Protein AF-A0A3M1NGD9-F1 (afdb_monomer_lite)

Sequence (42 aa):
MKYYHQTQPTKIPTTDGKIIEEHLGLASSGHGEFSVAHMIAP

Foldseek 3Di:
DDDDDQDAFDWDADPVGWTKGWRDECVNDNHPPDTDIDTDDD

Structure (mmCIF, N/CA/C/O backbone):
data_AF-A0A3M1NGD9-F1
#
_entry.id   AF-A0A3M1NGD9-F1
#
loop_
_atom_site.group_PDB
_atom_site.id
_atom_site.type_symbol
_atom_site.label_atom_id
_atom_site.label_alt_id
_atom_site.label_comp_id
_atom_site.label_asym_id
_atom_site.label_entity_id
_atom_site.label_seq_id
_atom_site.pdbx_PDB_ins_code
_atom_site.Cartn_x
_atom_site.Cartn_y
_atom_site.Cartn_z
_atom_site.occupancy
_atom_site.B_iso_or_equiv
_atom_site.auth_seq_id
_atom_site.auth_comp_id
_atom_site.auth_asym_id
_atom_site.auth_atom_id
_atom_site.pdbx_PDB_model_num
ATOM 1 N N . MET A 1 1 ? 6.299 -10.589 -24.659 1.00 48.16 1 MET A N 1
ATOM 2 C CA . MET A 1 1 ? 6.152 -9.636 -23.536 1.00 48.16 1 MET A CA 1
ATOM 3 C C . MET A 1 1 ? 5.506 -10.380 -22.379 1.00 48.16 1 MET A C 1
ATOM 5 O O . MET A 1 1 ? 4.519 -11.064 -22.617 1.00 48.16 1 MET A O 1
ATOM 9 N N . LYS A 1 2 ? 6.096 -10.343 -21.178 1.00 83.00 2 LYS A N 1
ATOM 10 C CA . LYS A 1 2 ? 5.560 -11.029 -19.992 1.00 83.00 2 LYS A CA 1
ATOM 11 C C . LYS A 1 2 ? 4.845 -9.991 -19.135 1.00 83.00 2 LYS A C 1
ATOM 13 O O . LYS A 1 2 ? 5.481 -9.054 -18.669 1.00 83.00 2 LYS A O 1
ATOM 18 N N . TYR A 1 3 ? 3.539 -10.145 -18.980 1.00 84.62 3 TYR A N 1
ATOM 19 C CA . TYR A 1 3 ? 2.745 -9.303 -18.093 1.00 84.62 3 TYR A CA 1
ATOM 20 C C . TYR A 1 3 ? 2.740 -9.897 -16.687 1.00 84.62 3 TYR A C 1
ATOM 22 O O . TYR A 1 3 ? 2.839 -11.116 -16.517 1.00 84.62 3 TYR A O 1
ATOM 30 N N . TYR A 1 4 ? 2.623 -9.029 -15.689 1.00 84.25 4 TYR A N 1
ATOM 31 C CA . TYR A 1 4 ? 2.434 -9.414 -14.300 1.00 84.25 4 TYR A CA 1
ATOM 32 C C . TYR A 1 4 ? 1.007 -9.059 -13.893 1.00 84.25 4 TYR A C 1
ATOM 34 O O . TYR A 1 4 ? 0.635 -7.887 -13.873 1.00 84.25 4 TYR A O 1
ATOM 42 N N . HIS A 1 5 ? 0.193 -10.079 -13.624 1.00 90.50 5 HIS A N 1
ATOM 43 C CA . HIS A 1 5 ? -1.163 -9.884 -13.129 1.00 90.50 5 HIS A CA 1
ATOM 44 C C . HIS A 1 5 ? -1.122 -9.785 -11.604 1.00 90.50 5 HIS A C 1
ATOM 46 O O . HIS A 1 5 ? -1.008 -10.795 -10.908 1.00 90.50 5 HIS A O 1
ATOM 52 N N . GLN A 1 6 ? -1.176 -8.556 -11.101 1.00 89.94 6 GLN A N 1
ATOM 53 C CA . GLN A 1 6 ? -1.119 -8.282 -9.674 1.00 89.94 6 GLN A CA 1
ATOM 54 C C . GLN A 1 6 ? -2.510 -8.402 -9.036 1.00 89.94 6 GLN A C 1
ATOM 56 O O . GLN A 1 6 ? -3.366 -7.545 -9.244 1.00 89.94 6 GLN A O 1
ATOM 61 N N . THR A 1 7 ? -2.717 -9.449 -8.235 1.00 94.50 7 THR A N 1
ATOM 62 C CA . THR A 1 7 ? -4.002 -9.775 -7.578 1.00 94.50 7 THR A CA 1
ATOM 63 C C . THR A 1 7 ? -3.936 -9.779 -6.054 1.00 94.50 7 THR A C 1
ATOM 65 O O . THR A 1 7 ? -4.971 -9.916 -5.408 1.00 94.50 7 THR A O 1
ATOM 68 N N . GLN A 1 8 ? -2.743 -9.636 -5.472 1.00 95.56 8 GLN A N 1
ATOM 69 C CA . GLN A 1 8 ? -2.528 -9.716 -4.029 1.00 95.56 8 GLN A CA 1
ATOM 70 C C . GLN A 1 8 ? -1.895 -8.411 -3.535 1.00 95.56 8 GLN A C 1
ATOM 72 O O . GLN A 1 8 ? -0.682 -8.241 -3.658 1.00 95.56 8 GLN A O 1
ATOM 77 N N . PRO A 1 9 ? -2.700 -7.473 -3.010 1.00 96.38 9 PRO A N 1
ATOM 78 C CA . PRO A 1 9 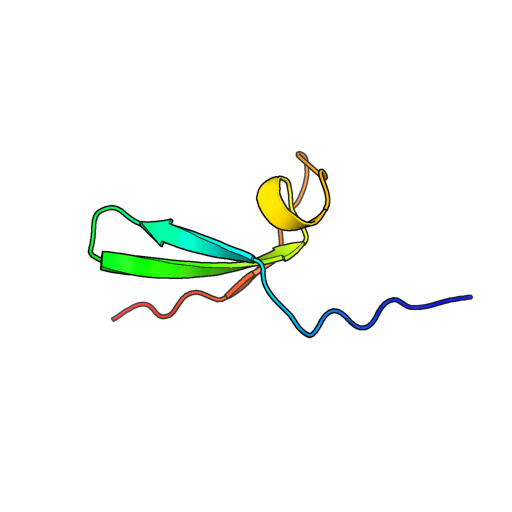? -2.182 -6.205 -2.527 1.00 96.38 9 PRO A CA 1
ATOM 79 C C . PRO A 1 9 ? -1.457 -6.344 -1.185 1.00 96.38 9 PRO A C 1
ATOM 81 O O . PRO A 1 9 ? -1.820 -7.158 -0.330 1.00 96.38 9 PRO A O 1
ATOM 84 N N . THR A 1 10 ? -0.482 -5.467 -0.965 1.00 96.69 10 THR A N 1
ATOM 85 C CA . THR A 1 10 ? 0.089 -5.206 0.355 1.00 96.69 10 THR A CA 1
ATOM 86 C C . THR A 1 10 ? -0.897 -4.372 1.168 1.00 96.69 10 THR A C 1
ATOM 88 O O . THR A 1 10 ? -1.339 -3.310 0.729 1.00 96.69 10 THR A O 1
ATOM 91 N N . LYS A 1 11 ? -1.234 -4.839 2.373 1.00 96.31 11 LYS A N 1
ATOM 92 C CA . LYS A 1 11 ? -2.155 -4.143 3.282 1.00 96.31 11 LYS A CA 1
ATOM 93 C C . LYS A 1 11 ? -1.395 -3.194 4.195 1.00 96.31 11 LYS A C 1
ATOM 95 O O . LYS A 1 11 ? -0.576 -3.633 4.999 1.00 96.31 11 LYS A O 1
ATOM 100 N N . ILE A 1 12 ? -1.703 -1.908 4.088 1.00 95.38 12 ILE A N 1
ATOM 101 C CA . ILE A 1 12 ? -1.076 -0.841 4.866 1.00 95.38 12 ILE A CA 1
ATOM 102 C C . ILE A 1 12 ? -2.149 -0.236 5.786 1.00 95.38 12 ILE A C 1
ATOM 104 O O . ILE A 1 12 ? -3.131 0.315 5.280 1.00 95.38 12 ILE A O 1
ATOM 108 N N . PRO A 1 13 ? -2.019 -0.357 7.120 1.00 94.56 13 PRO A N 1
ATOM 109 C CA . PRO A 1 13 ? -2.991 0.208 8.050 1.00 94.56 13 PRO A CA 1
ATOM 110 C C . PRO A 1 13 ? -2.863 1.733 8.124 1.00 94.56 13 PRO A C 1
ATOM 112 O O . PRO A 1 13 ? -1.758 2.276 8.089 1.00 94.56 13 PRO A O 1
ATOM 115 N N . THR A 1 14 ? -3.993 2.422 8.278 1.00 91.38 14 THR A N 1
ATOM 116 C CA . THR A 1 14 ? -4.043 3.868 8.530 1.00 91.38 14 THR A CA 1
ATOM 117 C C . THR A 1 14 ? -4.439 4.160 9.980 1.00 91.38 14 THR A C 1
ATOM 119 O O . THR A 1 14 ? -4.969 3.308 10.695 1.00 91.38 14 THR A O 1
ATOM 122 N N . THR A 1 15 ? -4.180 5.382 10.446 1.00 94.31 15 THR A N 1
ATOM 123 C CA . THR A 1 15 ? -4.458 5.795 11.835 1.00 94.31 15 THR A CA 1
ATOM 124 C C . THR A 1 15 ? -5.948 5.919 12.154 1.00 94.31 15 THR A C 1
ATOM 126 O O . THR A 1 15 ? -6.332 5.842 13.316 1.00 94.31 15 THR A O 1
ATOM 129 N N . ASP A 1 16 ? -6.792 6.078 11.137 1.00 91.06 16 ASP A N 1
ATOM 130 C CA . ASP A 1 16 ? -8.250 6.160 11.243 1.00 91.06 16 ASP A CA 1
ATOM 131 C C . ASP A 1 16 ? -8.946 4.794 11.075 1.00 91.06 16 ASP A C 1
ATOM 133 O O . ASP A 1 16 ? -10.150 4.734 10.825 1.00 91.06 16 ASP A O 1
ATOM 137 N N . GLY A 1 17 ? -8.192 3.695 11.213 1.00 89.94 17 GLY A N 1
ATOM 138 C CA . GLY A 1 17 ? -8.713 2.325 11.205 1.00 89.94 17 GLY A CA 1
ATOM 139 C C . GLY A 1 17 ? -9.069 1.778 9.821 1.00 89.94 17 GLY A C 1
ATOM 140 O O . GLY A 1 17 ? -9.677 0.711 9.732 1.00 89.94 17 GLY A O 1
ATOM 141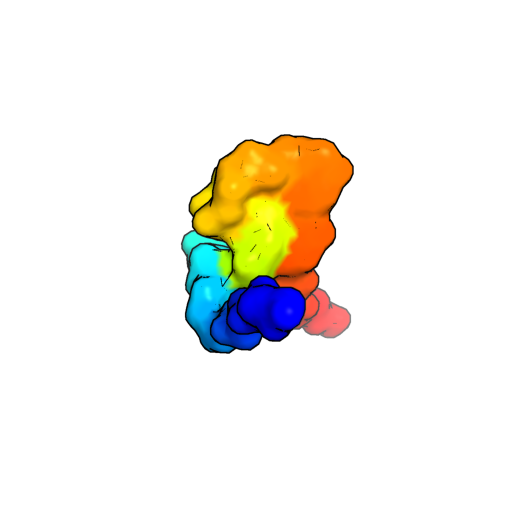 N N . LYS A 1 18 ? -8.704 2.483 8.745 1.00 90.88 18 LYS A N 1
ATOM 142 C CA . LYS A 1 18 ? -8.856 1.999 7.369 1.00 90.88 18 LYS A CA 1
ATOM 143 C C . LYS A 1 18 ? -7.639 1.175 6.942 1.00 90.88 18 LYS A C 1
ATOM 145 O O . LYS A 1 18 ? -6.616 1.090 7.626 1.00 90.88 18 LYS A O 1
ATOM 150 N N . ILE A 1 19 ? -7.777 0.537 5.784 1.00 95.00 19 ILE A N 1
ATOM 151 C CA . ILE A 1 19 ? -6.714 -0.225 5.133 1.00 95.00 19 ILE A CA 1
ATOM 152 C C . ILE A 1 19 ? -6.544 0.320 3.718 1.00 95.00 19 ILE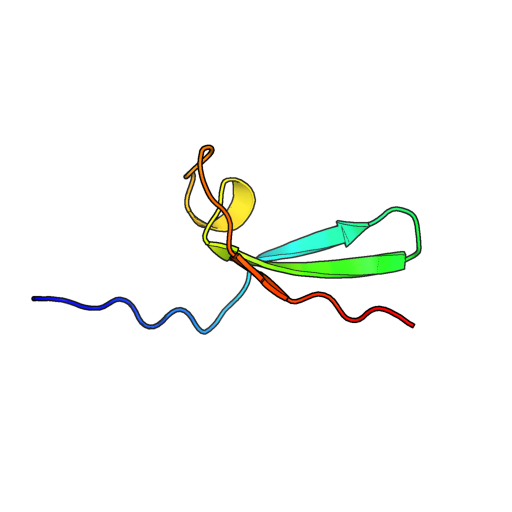 A C 1
ATOM 154 O O . ILE A 1 19 ? -7.521 0.485 2.988 1.00 95.00 19 ILE A O 1
ATOM 158 N N . ILE A 1 20 ? -5.293 0.580 3.347 1.00 95.38 20 ILE A N 1
ATOM 159 C CA . ILE A 1 20 ? -4.877 0.804 1.964 1.00 95.38 20 ILE A CA 1
ATOM 160 C C . ILE A 1 20 ? -4.398 -0.533 1.409 1.00 95.38 20 ILE A C 1
ATOM 162 O O . ILE A 1 20 ? -3.531 -1.179 1.998 1.00 95.38 20 ILE A O 1
ATOM 166 N N . GLU A 1 21 ? -4.954 -0.940 0.277 1.00 97.12 21 GLU A N 1
ATOM 167 C CA . GLU A 1 21 ? -4.567 -2.152 -0.438 1.00 97.12 21 GLU A CA 1
ATOM 168 C C . GLU A 1 21 ? -3.699 -1.770 -1.647 1.00 97.12 21 GLU A C 1
ATOM 170 O O . GLU A 1 21 ? -4.203 -1.490 -2.733 1.00 97.12 21 GLU A O 1
ATOM 175 N N . GLU A 1 22 ? -2.377 -1.702 -1.454 1.00 96.88 22 GLU A N 1
ATOM 176 C CA . GLU A 1 22 ? -1.418 -1.302 -2.493 1.00 96.88 22 GLU A CA 1
ATOM 177 C C . GLU A 1 22 ? -1.052 -2.480 -3.407 1.00 96.88 22 GLU A C 1
ATOM 179 O O . GLU A 1 22 ? -0.532 -3.496 -2.952 1.00 96.88 22 GLU A O 1
ATOM 184 N N . HIS A 1 23 ? -1.269 -2.331 -4.715 1.00 95.94 23 HIS A N 1
ATOM 185 C CA . HIS A 1 23 ? -0.882 -3.321 -5.725 1.00 95.94 23 HIS A CA 1
ATOM 186 C C . HIS A 1 23 ? 0.531 -3.066 -6.272 1.00 95.94 23 HIS A C 1
ATOM 188 O O . HIS A 1 23 ? 1.283 -4.014 -6.517 1.00 95.94 23 HIS A O 1
ATOM 194 N N . LEU A 1 24 ? 0.877 -1.794 -6.487 1.00 95.50 24 LEU A N 1
ATOM 195 C CA . LEU A 1 24 ? 2.178 -1.337 -6.975 1.00 95.50 24 LEU A CA 1
ATOM 196 C C . LEU A 1 24 ? 2.570 -0.072 -6.218 1.00 95.50 24 LEU A C 1
ATOM 198 O O . LEU A 1 24 ? 1.720 0.767 -5.939 1.00 95.50 24 LEU A O 1
ATOM 202 N N . GLY A 1 25 ? 3.849 0.085 -5.927 1.00 94.56 25 GLY A N 1
ATOM 203 C CA . GLY A 1 25 ? 4.358 1.205 -5.144 1.00 94.56 25 GLY A CA 1
ATOM 204 C C . GLY A 1 25 ? 5.549 0.812 -4.293 1.00 94.56 25 GLY A C 1
ATOM 205 O O . GLY A 1 25 ? 6.155 -0.249 -4.497 1.00 94.56 25 GLY A O 1
ATOM 206 N N . LEU A 1 26 ? 5.902 1.684 -3.356 1.00 95.94 26 LEU A N 1
ATOM 207 C CA . LEU A 1 26 ? 7.099 1.542 -2.538 1.00 95.94 26 LEU A CA 1
ATOM 208 C C . LEU A 1 26 ? 6.990 0.352 -1.576 1.00 95.94 26 LEU A C 1
ATOM 210 O O . LEU A 1 26 ? 7.968 -0.369 -1.397 1.00 95.94 26 LEU A O 1
ATOM 214 N N . ALA A 1 27 ? 5.809 0.120 -0.997 1.00 93.25 27 ALA A N 1
ATOM 215 C CA . ALA A 1 27 ? 5.601 -0.928 0.000 1.00 93.25 27 ALA A CA 1
ATOM 216 C C . ALA A 1 27 ? 5.426 -2.328 -0.619 1.00 93.25 27 ALA A C 1
ATOM 218 O O . ALA A 1 27 ? 5.753 -3.329 0.014 1.00 93.25 27 ALA A O 1
ATOM 219 N N . SER A 1 28 ? 4.903 -2.408 -1.844 1.00 94.06 28 SER A N 1
ATOM 220 C CA . SER A 1 28 ? 4.650 -3.662 -2.571 1.00 94.06 28 SER A CA 1
ATOM 221 C C . SER A 1 28 ? 5.765 -4.043 -3.549 1.00 94.06 28 SER A C 1
ATOM 223 O O . SER A 1 28 ? 6.131 -5.212 -3.643 1.00 94.06 28 SER A O 1
ATOM 225 N N . SER A 1 29 ? 6.315 -3.075 -4.286 1.00 92.25 29 SER A N 1
ATOM 226 C CA . SER A 1 29 ? 7.214 -3.319 -5.427 1.00 92.25 29 SER A CA 1
ATOM 227 C C . SER A 1 29 ? 8.513 -2.503 -5.408 1.00 92.25 29 SER A C 1
ATOM 229 O O . SER A 1 29 ? 9.324 -2.646 -6.317 1.00 92.25 29 SER A O 1
ATOM 231 N N . GLY A 1 30 ? 8.715 -1.643 -4.405 1.00 93.44 30 GLY A N 1
ATOM 232 C CA . GLY A 1 30 ? 9.895 -0.781 -4.283 1.00 93.44 30 GLY A CA 1
ATOM 233 C C . GLY A 1 30 ? 9.919 0.443 -5.210 1.00 93.44 30 GLY A C 1
ATOM 234 O O . GLY A 1 30 ? 10.899 1.185 -5.202 1.00 93.44 30 GLY A O 1
ATOM 235 N N . HIS A 1 31 ? 8.865 0.691 -5.994 1.00 92.50 31 HIS A N 1
ATOM 236 C CA . HIS A 1 31 ? 8.783 1.853 -6.885 1.00 92.50 31 HIS A CA 1
ATOM 237 C C . HIS A 1 31 ? 8.313 3.090 -6.110 1.00 92.50 31 HIS A C 1
ATOM 239 O O . HIS A 1 31 ? 7.159 3.171 -5.701 1.00 92.50 31 HIS A O 1
ATOM 245 N N . GLY A 1 32 ? 9.213 4.051 -5.893 1.00 92.88 32 GLY A N 1
ATOM 246 C CA . GLY A 1 32 ? 8.927 5.262 -5.112 1.00 92.88 32 GLY A CA 1
ATOM 24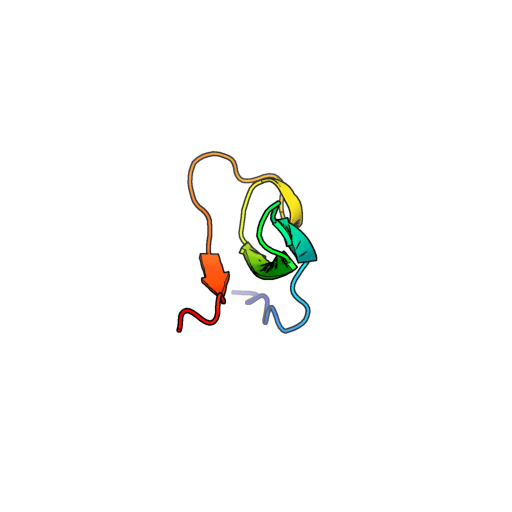7 C C . GLY A 1 32 ? 8.275 6.409 -5.891 1.00 92.88 32 GLY A C 1
ATOM 248 O O . GLY A 1 32 ? 7.700 7.301 -5.279 1.00 92.88 32 GLY A O 1
ATOM 249 N N . GLU A 1 33 ? 8.353 6.401 -7.223 1.00 96.31 33 GLU A N 1
ATOM 250 C CA . GLU A 1 33 ? 7.842 7.498 -8.064 1.00 96.31 33 GLU A CA 1
ATOM 251 C C . GLU A 1 33 ? 6.347 7.370 -8.383 1.00 96.31 33 GLU A C 1
ATOM 253 O O . GLU A 1 33 ? 5.702 8.344 -8.766 1.00 96.31 33 GLU A O 1
ATOM 258 N N . PHE A 1 34 ? 5.793 6.164 -8.247 1.00 93.00 34 PHE A N 1
ATOM 259 C CA . PHE A 1 34 ? 4.426 5.854 -8.638 1.00 93.00 34 PHE A CA 1
ATOM 260 C C . PHE A 1 34 ? 3.847 4.736 -7.777 1.00 93.00 34 PHE A C 1
ATOM 262 O O . PHE A 1 34 ? 4.527 3.746 -7.505 1.00 93.00 34 PHE A O 1
ATOM 269 N N . SER A 1 35 ? 2.573 4.867 -7.408 1.00 95.06 35 SER A N 1
ATOM 270 C CA . SER A 1 35 ? 1.826 3.829 -6.703 1.00 95.06 35 SER A CA 1
ATOM 271 C C . SER A 1 35 ? 0.391 3.685 -7.220 1.00 95.06 35 SER A C 1
ATOM 273 O O . SER A 1 35 ? -0.212 4.624 -7.739 1.00 95.06 35 SER A O 1
ATOM 275 N N . VAL A 1 36 ? -0.152 2.475 -7.074 1.00 95.06 36 VAL A N 1
ATOM 276 C CA . VAL A 1 36 ? -1.542 2.100 -7.357 1.00 95.06 36 VAL A CA 1
ATOM 277 C C . VAL A 1 36 ? -2.068 1.344 -6.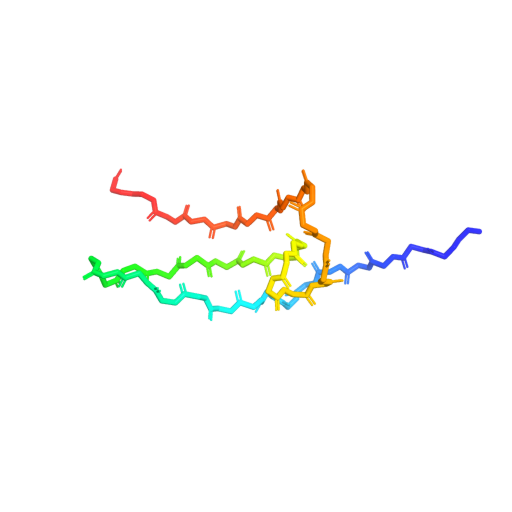151 1.00 95.06 36 VAL A C 1
ATOM 279 O O . VAL A 1 36 ? -1.556 0.276 -5.809 1.00 95.06 36 VAL A O 1
ATOM 282 N N . ALA A 1 37 ? -3.117 1.873 -5.536 1.00 95.88 37 ALA A N 1
ATOM 283 C CA . ALA A 1 37 ? -3.754 1.264 -4.382 1.00 95.88 37 ALA A CA 1
ATOM 284 C C . ALA A 1 37 ? -5.274 1.421 -4.435 1.00 95.88 37 ALA A C 1
ATOM 286 O O . ALA A 1 37 ? -5.790 2.361 -5.042 1.00 95.88 37 ALA A O 1
ATOM 287 N N . HIS A 1 38 ? -5.977 0.507 -3.770 1.00 95.06 38 HIS A N 1
ATOM 288 C CA . HIS A 1 38 ? -7.407 0.59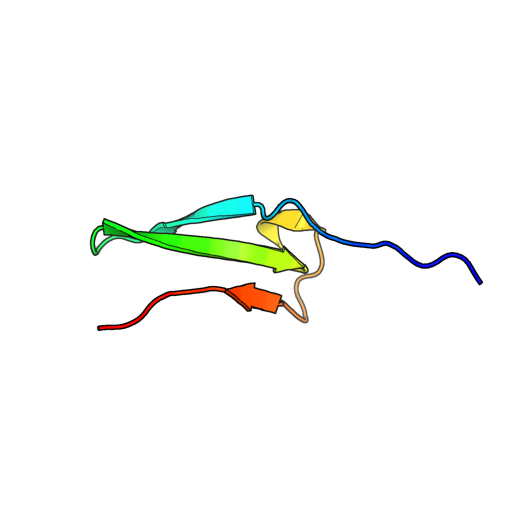8 -3.514 1.00 95.06 38 HIS A CA 1
ATOM 289 C C . HIS A 1 38 ? -7.653 1.025 -2.059 1.00 95.06 38 HIS A C 1
ATOM 291 O O . HIS A 1 38 ? -7.017 0.523 -1.132 1.00 95.06 38 HIS A O 1
ATOM 297 N N . MET A 1 39 ? -8.581 1.959 -1.858 1.00 92.38 39 MET A N 1
ATOM 298 C CA . MET A 1 39 ? -9.067 2.383 -0.545 1.00 92.38 39 MET A CA 1
ATOM 299 C C . MET A 1 39 ? -10.579 2.598 -0.644 1.00 92.38 39 MET A C 1
ATOM 301 O O . MET A 1 39 ? -11.062 3.146 -1.635 1.00 92.38 39 MET A O 1
ATOM 305 N N . ILE A 1 40 ? -11.310 2.214 0.401 1.00 86.94 40 ILE A N 1
ATOM 306 C CA . ILE A 1 40 ? -12.731 2.537 0.557 1.00 86.94 40 ILE A CA 1
ATOM 307 C C . ILE A 1 40 ? -12.844 3.782 1.441 1.00 86.94 40 ILE A C 1
ATOM 309 O O . ILE A 1 40 ? -12.457 3.767 2.613 1.00 86.94 40 ILE A O 1
ATOM 313 N N . ALA A 1 41 ? -13.362 4.862 0.864 1.00 81.19 41 ALA A N 1
ATOM 314 C CA . ALA A 1 41 ? -13.764 6.054 1.601 1.00 81.19 41 ALA A CA 1
ATOM 315 C C . ALA A 1 41 ? -15.232 5.926 2.068 1.00 81.19 41 ALA A C 1
ATOM 317 O O . ALA A 1 41 ? -15.957 5.094 1.516 1.00 81.19 41 ALA A O 1
ATOM 318 N N . PRO A 1 42 ? -15.661 6.700 3.084 1.00 79.94 42 PRO A N 1
ATOM 319 C CA . PRO A 1 42 ? -17.071 6.812 3.463 1.00 79.94 42 PRO A CA 1
ATOM 320 C C . PRO A 1 42 ? -17.982 7.253 2.312 1.00 79.94 42 PRO A C 1
ATOM 322 O O . PRO A 1 42 ? -17.503 8.018 1.441 1.00 79.94 42 PRO A O 1
#

Secondary structure (DSSP, 8-state):
--------PEEEE-TTS-EEEEEESHHHH--SS--EEE----

pLDDT: mean 91.5, std 8.02, range [48.16, 97.12]

Radius of gyration: 11.53 Å; chains: 1; bounding box: 27×18×35 Å